Protein AF-A0A818JFT0-F1 (afdb_monomer_lite)

Radius of gyration: 12.48 Å; chains: 1; bounding box: 29×27×33 Å

Secondary structure (DSSP, 8-state):
-PPPP-EEEEE-----S-HHHHHHHHHHH-TTEEEEEEE--TT-SS--EEEEEES-HHHHHHHHH-

Foldseek 3Di:
DDDQDQKDKDFQPFPPDDVVVVQVVCCVVPVQFPDKAFDDDPPDPTGGIIMTGGPGSVSVVVVVVD

pLDDT: mean 81.52, std 8.9, range [50.31, 92.31]

Structure (mmCIF, N/CA/C/O backbone):
data_AF-A0A818JFT0-F1
#
_entry.id   AF-A0A818JFT0-F1
#
loop_
_atom_site.group_PDB
_atom_site.id
_atom_site.type_symbol
_atom_site.label_atom_id
_atom_site.label_alt_id
_atom_site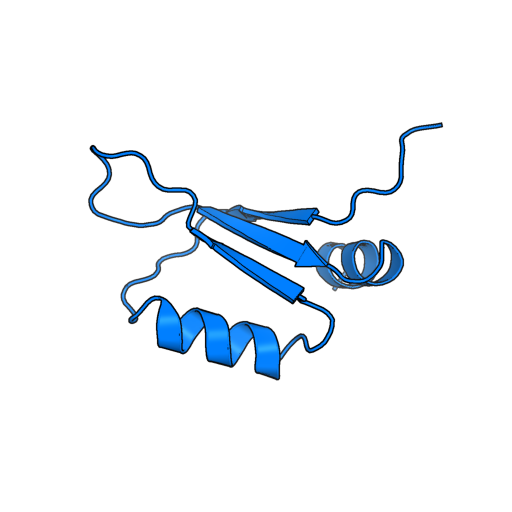.label_comp_id
_atom_site.label_asym_id
_atom_site.label_entity_id
_atom_site.label_seq_id
_atom_site.pdbx_PDB_ins_code
_atom_site.Cartn_x
_atom_site.Cartn_y
_atom_site.Cartn_z
_atom_site.occupancy
_atom_site.B_iso_or_equiv
_atom_site.auth_seq_id
_atom_site.auth_comp_id
_atom_site.auth_asym_id
_atom_site.auth_atom_id
_atom_site.pdbx_PDB_model_num
ATOM 1 N N . MET A 1 1 ? 15.775 19.234 -9.808 1.00 50.31 1 MET A N 1
ATOM 2 C CA . MET A 1 1 ? 15.178 17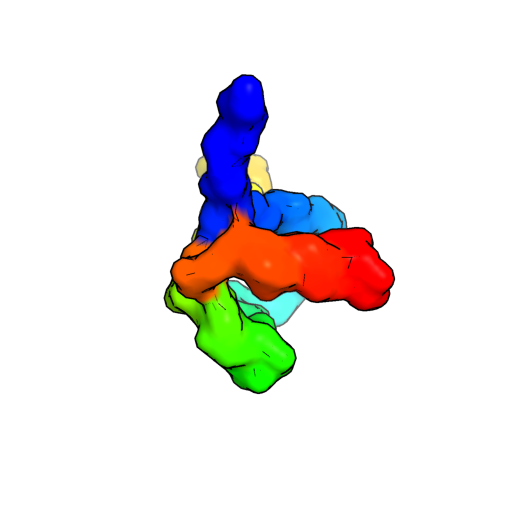.888 -9.956 1.00 50.31 1 MET A CA 1
ATOM 3 C C . MET A 1 1 ? 14.544 17.491 -8.636 1.00 50.31 1 MET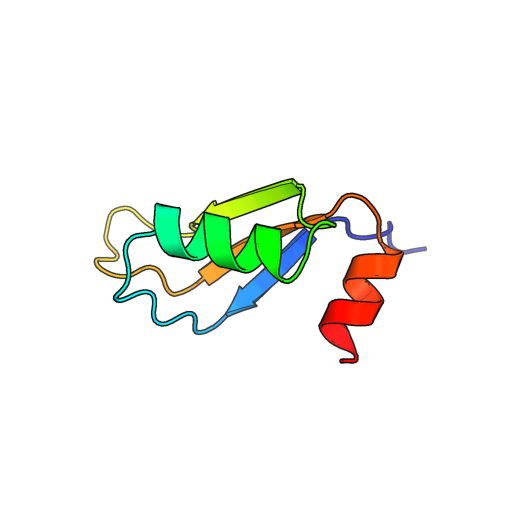 A C 1
ATOM 5 O O . MET A 1 1 ? 15.218 17.586 -7.619 1.00 50.31 1 MET A O 1
ATOM 9 N N . ILE A 1 2 ? 13.269 17.100 -8.637 1.00 63.88 2 ILE A N 1
ATOM 10 C CA . ILE A 1 2 ? 12.618 16.512 -7.456 1.00 63.88 2 ILE A CA 1
ATOM 11 C C . ILE A 1 2 ? 13.040 15.034 -7.396 1.00 63.88 2 ILE A C 1
ATOM 13 O O . ILE A 1 2 ? 13.009 14.380 -8.439 1.00 63.88 2 ILE A O 1
ATOM 17 N N . PRO A 1 3 ? 13.461 14.499 -6.236 1.00 72.25 3 PRO A N 1
ATOM 18 C CA . PRO A 1 3 ? 13.839 13.096 -6.127 1.00 72.25 3 PRO A CA 1
ATOM 19 C C . PRO A 1 3 ? 12.662 12.171 -6.471 1.00 72.25 3 PRO A C 1
ATOM 21 O O . PRO A 1 3 ? 11.526 12.483 -6.097 1.00 72.25 3 PRO A O 1
ATOM 24 N N . PRO A 1 4 ? 12.909 11.027 -7.134 1.00 72.75 4 PRO A N 1
ATOM 25 C CA . PRO A 1 4 ? 11.871 10.037 -7.383 1.00 72.75 4 PRO A CA 1
ATOM 26 C C . PRO A 1 4 ? 11.240 9.597 -6.058 1.00 72.75 4 PRO A C 1
ATOM 28 O O . PRO A 1 4 ? 11.925 9.141 -5.142 1.00 72.75 4 PRO A O 1
ATOM 31 N N . GLN A 1 5 ? 9.922 9.764 -5.940 1.00 78.62 5 GLN A N 1
ATOM 32 C CA . GLN A 1 5 ? 9.201 9.343 -4.746 1.00 78.62 5 GLN A CA 1
ATOM 33 C C . GLN A 1 5 ? 8.888 7.851 -4.827 1.00 78.62 5 GLN A C 1
ATOM 35 O O . GLN A 1 5 ? 8.183 7.404 -5.725 1.00 78.62 5 GLN A O 1
ATOM 40 N N . LEU A 1 6 ? 9.383 7.095 -3.849 1.00 85.75 6 LEU A N 1
ATOM 41 C CA . LEU A 1 6 ? 9.147 5.653 -3.707 1.00 85.75 6 LEU A CA 1
ATOM 42 C C . LEU A 1 6 ? 7.974 5.345 -2.771 1.00 85.75 6 LEU A C 1
ATOM 44 O O . LEU A 1 6 ? 7.878 4.261 -2.202 1.00 85.75 6 LEU A O 1
ATOM 48 N N . SER A 1 7 ? 7.091 6.317 -2.561 1.00 86.62 7 SER A N 1
ATOM 49 C CA . SER A 1 7 ? 5.902 6.112 -1.751 1.00 86.62 7 SER A CA 1
ATOM 50 C C . SER A 1 7 ? 4.703 6.872 -2.283 1.00 86.62 7 SER A C 1
ATOM 52 O O . SER A 1 7 ? 4.843 7.984 -2.802 1.00 86.62 7 SER A O 1
ATOM 54 N N . LEU A 1 8 ? 3.529 6.290 -2.077 1.00 88.38 8 LEU A N 1
ATOM 55 C CA . LEU A 1 8 ? 2.236 6.865 -2.412 1.00 88.38 8 LEU A CA 1
ATOM 56 C C . LEU A 1 8 ? 1.374 6.932 -1.149 1.00 88.38 8 LEU A C 1
ATOM 58 O O . LEU A 1 8 ? 1.296 5.961 -0.401 1.00 88.38 8 LEU A O 1
ATOM 62 N N . ILE A 1 9 ? 0.734 8.076 -0.903 1.00 88.00 9 ILE A N 1
ATOM 63 C CA . ILE A 1 9 ? -0.272 8.204 0.158 1.00 88.00 9 ILE A CA 1
ATOM 64 C C . ILE A 1 9 ? -1.638 8.037 -0.488 1.00 88.00 9 ILE A C 1
ATOM 66 O O . ILE A 1 9 ? -2.076 8.907 -1.243 1.00 88.00 9 ILE A O 1
ATOM 70 N N . VAL A 1 10 ? -2.312 6.943 -0.155 1.00 85.56 10 VAL A N 1
ATOM 71 C CA . VAL A 1 10 ? -3.689 6.692 -0.573 1.00 85.56 10 VAL A CA 1
ATOM 72 C C . VAL A 1 10 ? -4.615 7.254 0.498 1.00 85.56 10 VAL A C 1
ATOM 74 O O . VAL A 1 10 ? -4.457 6.974 1.692 1.00 85.56 10 VAL A O 1
ATOM 77 N N . LYS A 1 11 ? -5.550 8.102 0.068 1.00 82.56 11 LYS A N 1
ATOM 78 C CA . LYS A 1 11 ? -6.517 8.770 0.943 1.00 82.56 11 LYS A CA 1
ATOM 79 C C . LYS A 1 11 ? -7.879 8.094 0.874 1.00 82.56 11 LYS A C 1
ATOM 81 O O . LYS A 1 11 ? -8.184 7.436 -0.110 1.00 82.56 11 LYS A O 1
ATOM 86 N N . ASN A 1 12 ? -8.702 8.344 1.892 1.00 76.12 12 ASN A N 1
ATOM 87 C CA . ASN A 1 12 ? -10.091 7.886 1.977 1.00 76.12 12 ASN A CA 1
ATOM 88 C C . ASN A 1 12 ? -10.230 6.365 1.894 1.00 76.12 12 ASN A C 1
ATOM 90 O O . ASN A 1 12 ? -11.202 5.857 1.345 1.00 76.12 12 ASN A O 1
ATOM 94 N N . VAL A 1 13 ? -9.256 5.642 2.442 1.00 74.88 13 VAL A N 1
ATOM 95 C CA . VAL A 1 13 ? -9.397 4.198 2.593 1.00 74.88 13 VAL A CA 1
ATOM 96 C C . VAL A 1 13 ? -10.395 3.974 3.718 1.00 74.88 13 VAL A C 1
ATOM 98 O O . VAL A 1 13 ? -10.132 4.393 4.841 1.00 74.88 13 VAL A O 1
ATOM 101 N N . ASP A 1 14 ? -11.549 3.387 3.416 1.00 70.56 14 ASP A N 1
ATOM 102 C CA . ASP A 1 14 ? -12.530 2.993 4.428 1.00 70.56 14 ASP A CA 1
ATOM 103 C C . ASP A 1 14 ? -12.269 1.537 4.818 1.00 70.56 14 ASP A C 1
ATOM 105 O O . ASP A 1 14 ? -12.941 0.605 4.374 1.00 70.56 14 ASP A O 1
ATOM 109 N N . LEU A 1 15 ? -11.186 1.330 5.573 1.00 68.19 15 LEU A N 1
ATOM 110 C CA . LEU A 1 15 ? -10.826 0.003 6.067 1.00 68.19 15 LEU A CA 1
ATOM 111 C C . LEU A 1 15 ? -11.767 -0.387 7.206 1.00 68.19 15 LEU A C 1
ATOM 113 O O . LEU A 1 15 ? -11.456 -0.181 8.379 1.00 68.19 15 LEU A O 1
ATOM 117 N N . ASN A 1 16 ? -12.915 -0.952 6.829 1.00 65.19 16 ASN A N 1
ATOM 118 C CA . ASN A 1 16 ? -13.755 -1.760 7.716 1.00 65.19 16 ASN A CA 1
ATOM 119 C C . ASN A 1 16 ? -13.228 -3.204 7.854 1.00 65.19 16 ASN A C 1
ATOM 121 O O . ASN A 1 16 ? -13.584 -3.886 8.810 1.00 65.19 16 ASN A O 1
ATOM 125 N N . LEU A 1 17 ? -12.390 -3.657 6.910 1.00 60.03 17 LEU A N 1
ATOM 126 C CA . LEU A 1 17 ? -11.707 -4.959 6.898 1.00 60.03 17 LEU A CA 1
ATOM 127 C C . LEU A 1 17 ? -10.478 -4.979 7.821 1.00 60.03 17 LEU A C 1
ATOM 129 O O . LEU A 1 17 ? -9.903 -3.929 8.126 1.00 60.03 17 LEU A O 1
ATOM 133 N N . ASP A 1 18 ? -10.055 -6.182 8.225 1.00 79.81 18 ASP A N 1
ATOM 134 C CA . ASP A 1 18 ? -8.785 -6.384 8.922 1.00 79.81 18 ASP A CA 1
ATOM 135 C C . ASP A 1 18 ? -7.638 -5.804 8.075 1.00 79.81 18 ASP A C 1
ATOM 137 O O . ASP A 1 18 ? -7.568 -5.977 6.855 1.00 79.81 18 ASP A O 1
ATOM 141 N N . PHE A 1 19 ? -6.740 -5.060 8.719 1.00 82.50 19 PHE A N 1
ATOM 142 C CA . PHE A 1 19 ? -5.627 -4.411 8.035 1.00 82.50 19 PHE A CA 1
ATOM 143 C C . PHE A 1 19 ? -4.712 -5.438 7.354 1.00 82.50 19 PHE A C 1
ATOM 145 O O . PHE A 1 19 ? -4.115 -5.120 6.325 1.00 82.50 19 PHE A O 1
ATOM 152 N N . GLU A 1 20 ? -4.605 -6.651 7.901 1.00 87.25 20 GLU A N 1
ATOM 153 C CA . GLU A 1 20 ? -3.810 -7.731 7.306 1.00 87.25 20 GLU A CA 1
ATOM 154 C C . GLU A 1 20 ? -4.398 -8.242 5.986 1.00 87.25 20 GLU A C 1
ATOM 156 O O . GLU A 1 20 ? -3.650 -8.419 5.017 1.00 87.25 20 GLU A O 1
ATOM 161 N N . ASP A 1 21 ? -5.721 -8.388 5.909 1.00 87.06 21 ASP A N 1
ATOM 162 C CA . ASP A 1 21 ? -6.410 -8.787 4.678 1.00 87.06 21 ASP A CA 1
ATOM 163 C C . ASP A 1 21 ? -6.216 -7.728 3.593 1.00 87.06 21 ASP A C 1
ATOM 165 O O . ASP A 1 21 ? -5.799 -8.043 2.477 1.00 87.06 21 ASP A O 1
ATOM 169 N N . PHE A 1 22 ? -6.387 -6.450 3.949 1.00 86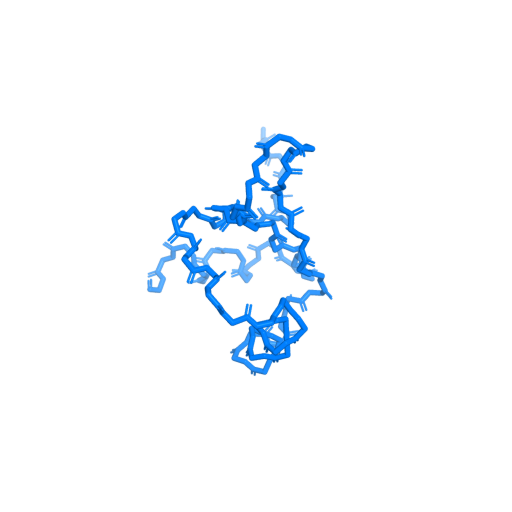.25 22 PHE A N 1
ATOM 170 C CA . PHE A 1 22 ? -6.116 -5.340 3.035 1.00 86.25 22 PHE A CA 1
ATOM 171 C C . PHE A 1 22 ? -4.662 -5.331 2.547 1.00 86.25 22 PHE A C 1
ATOM 173 O O . PHE A 1 22 ? -4.394 -5.127 1.362 1.00 86.25 22 PHE A O 1
ATOM 180 N N . CYS A 1 23 ? -3.699 -5.555 3.446 1.00 89.25 23 CYS A N 1
ATOM 181 C CA . CYS A 1 23 ? -2.290 -5.634 3.065 1.00 89.25 23 CYS A CA 1
ATOM 182 C C . CYS A 1 23 ? -2.039 -6.764 2.064 1.00 89.25 23 CYS A C 1
ATOM 184 O O . CYS A 1 23 ? -1.261 -6.582 1.125 1.00 89.25 23 CYS A O 1
ATOM 186 N N . SER A 1 24 ? -2.672 -7.916 2.277 1.00 90.50 24 SER A N 1
ATOM 187 C CA . SER A 1 24 ? -2.535 -9.091 1.418 1.00 90.50 24 SER A CA 1
ATOM 188 C C . SER A 1 24 ? -3.153 -8.848 0.043 1.00 90.50 24 SER A C 1
ATOM 190 O O . SER A 1 24 ? -2.497 -9.099 -0.967 1.00 90.50 24 SER A O 1
ATOM 192 N N . GLU A 1 25 ? -4.358 -8.277 -0.011 1.00 89.12 25 GLU A N 1
ATOM 193 C CA . GLU A 1 25 ? -5.039 -7.929 -1.261 1.00 89.12 25 GLU A CA 1
ATOM 194 C C . GLU A 1 25 ? -4.244 -6.900 -2.075 1.00 89.12 25 GLU A C 1
ATOM 196 O O . GLU A 1 25 ? -3.982 -7.112 -3.259 1.00 89.12 25 GLU A O 1
ATOM 201 N N . ILE A 1 26 ? -3.771 -5.822 -1.440 1.00 88.19 26 ILE A N 1
ATOM 202 C CA . ILE A 1 26 ? -2.971 -4.798 -2.123 1.00 88.19 26 ILE A CA 1
ATOM 203 C C . ILE A 1 26 ? -1.670 -5.378 -2.672 1.00 88.19 26 ILE A C 1
ATOM 205 O O . ILE A 1 26 ? -1.289 -5.048 -3.791 1.00 88.19 26 ILE A O 1
ATOM 209 N N . LYS A 1 27 ? -0.987 -6.247 -1.923 1.00 89.56 27 LYS A N 1
ATOM 210 C CA . LYS A 1 27 ? 0.237 -6.901 -2.409 1.00 89.56 27 LYS A CA 1
ATOM 211 C C . LYS A 1 27 ? -0.035 -7.900 -3.532 1.00 89.56 27 LYS A C 1
ATOM 213 O O . LYS A 1 27 ? 0.833 -8.090 -4.378 1.00 89.56 27 LYS A O 1
ATOM 218 N N . LEU A 1 28 ? -1.213 -8.524 -3.549 1.00 90.19 28 LEU A N 1
ATOM 219 C CA . LEU A 1 28 ? -1.629 -9.422 -4.624 1.00 90.19 28 LEU A CA 1
ATOM 220 C C . LEU A 1 28 ? -1.928 -8.643 -5.913 1.00 90.19 28 LEU A C 1
ATOM 222 O O . LEU A 1 28 ? -1.431 -9.010 -6.975 1.00 90.19 28 LEU A O 1
ATOM 226 N N . LEU A 1 29 ? -2.709 -7.563 -5.812 1.00 87.12 29 LEU A N 1
ATOM 227 C CA . LEU A 1 29 ? -3.067 -6.701 -6.945 1.00 87.12 29 LEU A CA 1
ATOM 228 C C . LEU A 1 29 ? -1.867 -5.903 -7.465 1.00 87.12 29 LEU A C 1
ATOM 230 O O . LEU A 1 29 ? -1.735 -5.683 -8.667 1.00 87.12 29 LEU A O 1
ATOM 234 N N . TYR A 1 30 ? -0.975 -5.499 -6.560 1.00 86.88 30 TYR A N 1
ATOM 235 C CA . TYR A 1 30 ? 0.186 -4.670 -6.858 1.00 86.88 30 TYR A CA 1
ATOM 236 C C . TYR A 1 30 ? 1.456 -5.278 -6.234 1.00 86.88 30 TYR A C 1
ATOM 238 O O . TYR A 1 30 ? 1.937 -4.788 -5.207 1.00 86.88 30 TYR A O 1
ATOM 246 N N . PRO A 1 31 ? 2.066 -6.302 -6.866 1.00 86.62 31 PRO A N 1
ATOM 247 C CA . PRO A 1 31 ? 3.266 -6.984 -6.351 1.00 86.62 31 PRO A CA 1
ATOM 248 C C . PRO A 1 31 ? 4.468 -6.056 -6.126 1.00 86.62 31 PRO A C 1
ATOM 250 O O . PRO A 1 31 ? 5.373 -6.345 -5.346 1.00 86.62 31 PRO A O 1
ATOM 253 N N . SER A 1 32 ? 4.466 -4.911 -6.804 1.00 86.44 32 SER A N 1
ATOM 254 C CA . SER A 1 32 ? 5.464 -3.853 -6.689 1.00 86.44 32 SER A CA 1
ATOM 255 C C . SER A 1 32 ? 5.350 -3.013 -5.406 1.00 86.44 32 SER A C 1
ATOM 257 O O . SER A 1 32 ? 6.198 -2.148 -5.156 1.00 86.44 32 SER A O 1
ATOM 259 N N . VAL A 1 33 ? 4.310 -3.233 -4.595 1.00 89.50 33 VAL A N 1
ATOM 260 C CA . VAL A 1 33 ? 4.169 -2.660 -3.253 1.00 89.50 33 VAL A CA 1
ATOM 261 C C . VAL A 1 33 ? 4.981 -3.501 -2.272 1.00 89.50 33 VAL A C 1
ATOM 263 O O . VAL A 1 33 ? 4.654 -4.644 -1.964 1.00 89.50 33 VAL A O 1
ATOM 266 N N . LYS A 1 34 ? 6.035 -2.904 -1.719 1.00 90.38 34 LYS A N 1
ATOM 267 C CA . LYS A 1 34 ? 6.897 -3.537 -0.716 1.00 90.38 34 LYS A CA 1
ATOM 268 C C . LYS A 1 34 ? 6.227 -3.553 0.657 1.00 90.38 34 LYS A C 1
ATOM 270 O O . LYS A 1 34 ? 6.123 -4.602 1.294 1.00 90.38 34 LYS A O 1
ATOM 275 N N . ASN A 1 35 ? 5.756 -2.387 1.101 1.00 90.38 35 ASN A N 1
ATOM 276 C CA . ASN A 1 35 ? 5.138 -2.209 2.414 1.00 90.38 35 ASN A CA 1
ATOM 277 C C . ASN A 1 35 ? 3.829 -1.431 2.311 1.00 90.38 35 ASN A C 1
ATOM 279 O O . ASN A 1 35 ? 3.699 -0.507 1.509 1.00 90.38 35 ASN A O 1
ATOM 283 N N . VAL A 1 36 ? 2.899 -1.768 3.201 1.00 90.88 36 VAL A N 1
ATOM 284 C CA . VAL A 1 36 ? 1.662 -1.026 3.438 1.00 90.88 36 VAL A CA 1
ATOM 285 C C . VAL A 1 36 ? 1.707 -0.543 4.881 1.00 90.88 36 VAL A C 1
ATOM 287 O O . VAL A 1 36 ? 1.830 -1.339 5.809 1.00 90.88 36 VAL A O 1
ATOM 290 N N . ILE A 1 37 ? 1.657 0.770 5.080 1.00 90.44 37 ILE A N 1
ATOM 291 C CA . ILE A 1 37 ? 1.776 1.395 6.396 1.00 90.44 37 ILE A CA 1
ATOM 292 C C . ILE A 1 37 ? 0.470 2.118 6.699 1.00 90.44 37 ILE A C 1
ATOM 294 O O . ILE A 1 37 ? 0.109 3.081 6.019 1.00 90.44 37 ILE A O 1
ATOM 298 N N . ARG A 1 38 ? -0.227 1.692 7.756 1.00 88.31 38 ARG A N 1
ATOM 299 C CA . ARG A 1 38 ? -1.391 2.422 8.267 1.00 88.31 38 ARG A CA 1
ATOM 300 C C . ARG A 1 38 ? -0.964 3.776 8.819 1.00 88.31 38 ARG A C 1
ATOM 302 O O . ARG A 1 38 ? -0.109 3.858 9.700 1.00 88.31 38 ARG A O 1
ATOM 309 N N . MET A 1 39 ? -1.593 4.839 8.335 1.00 87.69 39 MET A N 1
ATOM 310 C CA . MET A 1 39 ? -1.392 6.185 8.855 1.00 87.69 39 MET A CA 1
ATOM 311 C C . MET A 1 39 ? -2.593 6.549 9.727 1.00 87.69 39 MET A C 1
ATOM 313 O O . MET A 1 39 ? -3.622 7.024 9.248 1.00 87.69 39 MET A O 1
ATOM 317 N N . LYS A 1 40 ? -2.460 6.272 11.024 1.00 83.75 40 LYS A N 1
ATOM 318 C CA . LYS A 1 40 ? -3.484 6.505 12.046 1.00 83.75 40 LYS A CA 1
ATOM 319 C C . LYS A 1 40 ? -2.847 7.148 13.273 1.00 83.75 40 LYS A C 1
ATOM 321 O O . LYS A 1 40 ? -1.820 6.680 13.758 1.00 83.75 40 LYS A O 1
ATOM 326 N N . ASN A 1 41 ? -3.497 8.175 13.808 1.00 78.12 41 ASN A N 1
ATOM 327 C CA . ASN A 1 41 ? -3.150 8.756 15.102 1.00 78.12 41 ASN A CA 1
ATOM 328 C C . ASN A 1 41 ? -3.796 7.968 16.249 1.00 78.12 41 ASN A C 1
ATOM 330 O O . ASN A 1 41 ? -4.839 7.338 16.073 1.00 78.12 41 ASN A O 1
ATOM 334 N N . LYS A 1 42 ? -3.225 8.064 17.460 1.00 79.38 42 LYS A N 1
ATOM 335 C CA . LYS A 1 42 ? -3.721 7.368 18.667 1.00 79.38 42 LYS A CA 1
ATOM 336 C C . LYS A 1 42 ? -5.215 7.605 18.942 1.00 79.38 42 LYS A C 1
ATOM 338 O O . LYS A 1 42 ? -5.881 6.730 19.479 1.00 79.38 42 LYS A O 1
ATOM 343 N N . PHE A 1 43 ? -5.732 8.768 18.551 1.00 80.12 43 PHE A N 1
ATOM 344 C CA . PHE A 1 43 ? -7.115 9.193 18.785 1.00 80.12 43 PHE A CA 1
ATOM 345 C C . PHE A 1 43 ? -8.082 8.874 17.634 1.00 80.12 43 PHE A C 1
ATOM 347 O O . PHE A 1 43 ? -9.263 9.187 17.729 1.00 80.12 43 PHE A O 1
ATOM 354 N N . GLN A 1 44 ? -7.609 8.289 16.531 1.00 76.31 44 GLN A N 1
ATOM 355 C CA . GLN A 1 44 ? -8.466 7.927 15.402 1.00 76.31 44 GLN A CA 1
ATOM 356 C C . GLN A 1 44 ? -8.916 6.475 15.548 1.00 76.31 44 GLN A C 1
ATOM 358 O O . GLN A 1 44 ? -8.091 5.566 15.591 1.00 76.31 44 GLN A O 1
ATOM 363 N N . SER A 1 45 ? -10.222 6.236 15.610 1.00 76.69 45 SER A N 1
ATOM 364 C CA . SER A 1 45 ? -10.774 4.877 15.626 1.00 76.69 45 SER A CA 1
ATOM 365 C C . SER A 1 45 ? -10.477 4.152 14.309 1.00 76.69 45 SER A C 1
ATOM 367 O O . SER A 1 45 ? -9.925 3.054 14.341 1.00 76.69 45 SER A O 1
ATOM 369 N N . TYR A 1 46 ? -10.699 4.825 13.178 1.00 76.19 46 TYR A N 1
ATOM 370 C CA . TYR A 1 46 ? -10.577 4.272 11.825 1.00 76.19 46 TYR A CA 1
ATOM 371 C C . TYR A 1 46 ? -9.301 4.726 11.107 1.00 76.19 46 TYR A C 1
ATOM 373 O O . TYR A 1 46 ? -8.803 5.836 11.330 1.00 76.19 46 TYR A O 1
ATOM 381 N N . ILE A 1 47 ? -8.780 3.875 10.222 1.00 78.75 47 ILE A N 1
ATOM 382 C CA . ILE A 1 47 ? -7.672 4.216 9.323 1.00 78.75 47 ILE A CA 1
ATOM 383 C C . ILE A 1 47 ? -8.281 4.909 8.108 1.00 78.75 47 ILE A C 1
ATOM 385 O O . ILE A 1 47 ? -9.092 4.305 7.432 1.00 78.75 47 ILE A O 1
ATOM 389 N N . LYS A 1 48 ? -7.891 6.158 7.832 1.00 81.44 48 LYS A N 1
ATOM 390 C CA . LYS A 1 48 ? -8.353 6.912 6.645 1.00 81.44 48 LYS A CA 1
ATOM 391 C C . LYS A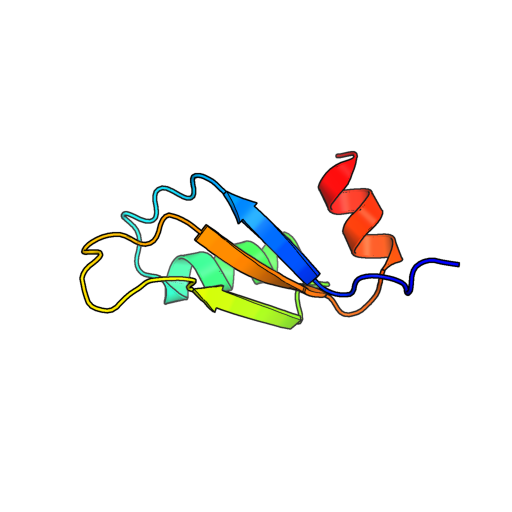 1 48 ? -7.284 7.056 5.563 1.00 81.44 48 LYS A C 1
ATOM 393 O O . LYS A 1 48 ? -7.556 7.563 4.476 1.00 81.44 48 LYS A O 1
ATOM 398 N N . LEU A 1 49 ? -6.050 6.696 5.902 1.00 87.62 49 LEU A N 1
ATOM 399 C CA . LEU A 1 49 ? -4.853 6.935 5.113 1.00 87.62 49 LEU A CA 1
ATOM 400 C C . LEU A 1 49 ? -3.939 5.716 5.215 1.00 87.62 49 LEU A C 1
ATOM 402 O O . LEU A 1 49 ? -3.685 5.210 6.315 1.00 87.62 49 LEU A O 1
ATOM 406 N N . VAL A 1 50 ? -3.381 5.301 4.085 1.00 89.94 50 VAL A N 1
ATOM 407 C CA . VAL A 1 50 ? -2.290 4.324 4.051 1.00 89.94 50 VAL A CA 1
ATOM 408 C C . VAL A 1 50 ? -1.160 4.854 3.186 1.00 89.94 50 VAL A C 1
ATOM 410 O O . VAL A 1 50 ? -1.382 5.508 2.164 1.00 89.94 50 VAL A O 1
ATOM 413 N N . LYS A 1 51 ? 0.069 4.579 3.608 1.00 91.44 51 LYS A N 1
ATOM 414 C CA . LYS A 1 51 ? 1.264 4.813 2.809 1.00 91.44 51 LYS A CA 1
ATOM 415 C C . LYS A 1 51 ? 1.680 3.491 2.180 1.00 91.44 51 LYS A C 1
ATOM 417 O O . LYS A 1 51 ? 1.955 2.529 2.894 1.00 91.44 51 LYS A O 1
ATOM 422 N N . LEU A 1 52 ? 1.746 3.473 0.858 1.00 91.44 52 LEU A N 1
ATOM 423 C CA . LEU A 1 52 ? 2.324 2.386 0.082 1.00 91.44 52 LEU A CA 1
ATOM 424 C C . LEU A 1 52 ? 3.785 2.725 -0.189 1.00 91.44 52 LEU A C 1
ATOM 426 O O . LEU A 1 52 ? 4.079 3.802 -0.708 1.00 91.44 52 LEU A O 1
ATOM 430 N N . GLU A 1 53 ? 4.697 1.835 0.177 1.00 92.31 53 GLU A N 1
ATOM 431 C CA . GLU A 1 53 ? 6.104 1.929 -0.210 1.00 92.31 53 GLU A CA 1
ATOM 432 C C . GLU A 1 53 ? 6.350 1.015 -1.399 1.00 92.31 53 GLU A C 1
ATOM 434 O O . GLU A 1 53 ? 5.965 -0.154 -1.385 1.00 92.31 53 GLU A O 1
ATOM 439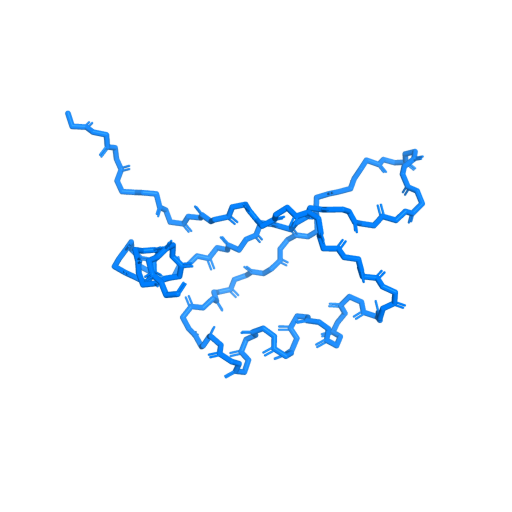 N N . LEU A 1 54 ? 6.984 1.562 -2.426 1.00 90.06 54 LEU A N 1
ATOM 440 C CA . LEU A 1 54 ? 7.112 0.950 -3.738 1.00 90.06 54 LEU A CA 1
ATOM 441 C C . LEU A 1 54 ? 8.562 0.554 -3.994 1.00 90.06 54 LEU A C 1
ATOM 443 O O . LEU A 1 54 ? 9.496 1.155 -3.460 1.00 90.06 54 LEU A O 1
ATOM 447 N N . ILE A 1 55 ? 8.746 -0.458 -4.836 1.00 87.44 55 ILE A N 1
ATOM 448 C CA . ILE A 1 55 ? 10.078 -0.943 -5.212 1.00 87.44 55 ILE A CA 1
ATOM 449 C C . ILE A 1 55 ? 10.747 0.007 -6.226 1.00 87.44 55 ILE A C 1
ATOM 451 O O . ILE A 1 55 ? 11.971 0.117 -6.247 1.00 87.44 55 ILE A O 1
ATOM 455 N N . SER A 1 56 ? 9.963 0.742 -7.025 1.00 85.06 56 SER A N 1
ATOM 456 C CA . SER A 1 56 ? 10.457 1.731 -7.990 1.00 85.06 56 SER A CA 1
ATOM 457 C C . SER A 1 56 ? 9.505 2.923 -8.148 1.00 85.06 56 SER A C 1
ATOM 459 O O . SER A 1 56 ? 8.328 2.865 -7.788 1.00 85.06 56 SER A O 1
ATOM 461 N N . SER A 1 57 ? 10.013 4.022 -8.715 1.00 81.81 57 SER A N 1
ATOM 462 C CA . SER A 1 57 ? 9.210 5.210 -9.025 1.00 81.81 57 SER A CA 1
ATOM 463 C C . SER A 1 57 ? 8.338 5.056 -10.270 1.00 81.81 57 SER A C 1
ATOM 465 O O . SER A 1 57 ? 7.320 5.731 -10.352 1.00 81.81 57 SER A O 1
ATOM 467 N N . SER A 1 58 ? 8.686 4.167 -11.207 1.00 78.44 58 SER A N 1
ATOM 468 C CA . SER A 1 58 ? 7.863 3.891 -12.397 1.00 78.44 58 SER A CA 1
ATOM 469 C C . SER A 1 58 ? 6.487 3.342 -12.013 1.00 78.44 58 SER A C 1
ATOM 471 O O . SER A 1 58 ? 5.464 3.802 -12.502 1.00 78.44 58 SER A O 1
ATOM 473 N N . VAL A 1 59 ? 6.456 2.455 -11.019 1.00 75.94 59 VAL A N 1
ATOM 474 C CA . VAL A 1 59 ? 5.226 1.870 -10.465 1.00 75.94 59 VAL A CA 1
ATOM 475 C C . VAL A 1 59 ? 4.338 2.937 -9.823 1.00 75.94 59 VAL A C 1
ATOM 477 O O . VAL A 1 59 ? 3.114 2.850 -9.861 1.00 75.94 59 VAL A O 1
ATOM 480 N N . ARG A 1 60 ? 4.937 3.976 -9.227 1.00 79.31 60 ARG A N 1
ATOM 481 C CA . ARG A 1 60 ? 4.172 5.097 -8.668 1.00 79.31 60 ARG A CA 1
ATOM 482 C C . ARG A 1 60 ? 3.398 5.827 -9.757 1.00 79.31 60 ARG A C 1
ATOM 484 O O . ARG A 1 60 ? 2.282 6.260 -9.503 1.00 79.31 60 ARG A O 1
ATOM 491 N N . GLU A 1 61 ? 4.013 6.014 -10.920 1.00 78.81 61 GLU A N 1
ATOM 492 C CA . GLU A 1 61 ? 3.380 6.698 -12.047 1.00 78.81 61 GLU A CA 1
ATOM 493 C C . GLU A 1 61 ? 2.249 5.857 -12.638 1.00 78.81 61 GLU A C 1
ATOM 495 O O . GLU A 1 61 ? 1.188 6.405 -12.915 1.00 78.81 61 GLU A O 1
ATOM 500 N N . GLU A 1 62 ? 2.420 4.538 -12.731 1.00 77.06 62 GLU A N 1
ATOM 501 C CA . GLU A 1 62 ? 1.346 3.614 -13.127 1.00 77.06 62 GLU A CA 1
ATOM 502 C C . GLU A 1 62 ? 0.148 3.693 -12.169 1.00 77.06 62 GLU A C 1
ATOM 504 O O . GLU A 1 62 ? -0.982 3.854 -12.612 1.00 77.06 62 GLU A O 1
ATOM 509 N N . LEU A 1 63 ? 0.388 3.677 -10.853 1.00 73.56 63 LEU A N 1
ATOM 510 C CA . LEU A 1 63 ? -0.669 3.776 -9.835 1.00 73.56 63 LEU A CA 1
ATOM 511 C C . LEU A 1 63 ? -1.360 5.147 -9.769 1.00 73.56 63 LEU A C 1
ATOM 513 O O . LEU A 1 63 ? -2.455 5.250 -9.224 1.00 73.56 63 LEU A O 1
ATOM 517 N N . LEU A 1 64 ? -0.703 6.211 -10.237 1.00 75.12 64 LEU A N 1
ATOM 518 C CA . LEU A 1 64 ? -1.265 7.566 -10.257 1.00 75.12 64 LEU A CA 1
ATOM 519 C C . LEU A 1 64 ? -2.040 7.873 -11.542 1.00 75.12 64 LEU A C 1
ATOM 521 O O . LEU A 1 64 ? -2.901 8.749 -11.513 1.00 75.12 64 LEU A O 1
ATOM 525 N N . ASN A 1 65 ? -1.695 7.208 -12.646 1.00 71.88 65 ASN A N 1
ATOM 526 C CA . ASN A 1 65 ? -2.256 7.462 -13.974 1.00 71.88 65 ASN A CA 1
ATOM 527 C C . ASN A 1 65 ? -3.208 6.355 -14.463 1.00 71.88 65 ASN A C 1
ATOM 529 O O . ASN A 1 65 ? -3.770 6.498 -15.550 1.00 71.88 65 ASN A O 1
ATOM 533 N N . GLY A 1 66 ? -3.332 5.258 -13.710 1.00 58.22 66 GLY A N 1
ATOM 534 C CA . GLY A 1 66 ? -4.270 4.160 -13.955 1.00 58.22 66 GLY A CA 1
ATOM 535 C C . GLY A 1 66 ? -5.693 4.447 -13.502 1.00 58.22 66 GLY A C 1
ATOM 536 O O . GLY A 1 66 ? -5.881 5.289 -12.595 1.00 58.22 66 GLY A O 1
#

Sequence (66 aa):
MIPPQLSLIVKNVDLNLDFEDFCSEIKLLYPSVKNVIRMKNKFQSYIKLVKLELISSSVREELLNG